Protein AF-A0AA86UQN9-F1 (afdb_monomer)

Radius of gyration: 19.0 Å; Cα contacts (8 Å, |Δi|>4): 147; chains: 1; bounding box: 44×52×46 Å

Secondary structure (DSSP, 8-state):
--EEEEEEEE-TT--HHHHHHHTGGGGGGEEEEEEEEEETTTTEEEEEEEES-HHHHHHHHHHHHHHH-TT-SS---EEEE-------------------

Solvent-accessible surface area (backbone atoms only — not comparable to full-atom values): 6095 Å² total; per-residue (Å²): 109,57,28,41,38,31,44,31,52,35,56,61,84,66,45,65,66,60,57,50,57,76,41,48,95,44,50,95,47,47,78,42,77,48,69,54,68,63,40,83,93,76,55,20,18,36,35,38,40,29,19,57,38,58,67,61,43,53,54,51,48,57,52,49,46,65,71,61,37,86,84,45,98,49,69,48,47,72,49,72,55,80,58,84,73,83,82,73,82,83,80,86,83,82,90,78,90,85,89,134

pLDDT: mean 71.22, std 16.54, range [30.14, 88.25]

Structure (mmCIF, N/CA/C/O backbone):
data_AF-A0AA86UQN9-F1
#
_entry.id   AF-A0AA86UQN9-F1
#
loop_
_atom_site.group_PDB
_atom_site.id
_atom_site.type_symbol
_atom_site.label_atom_id
_atom_site.label_alt_id
_atom_site.label_comp_id
_atom_site.label_asym_id
_atom_site.label_entity_id
_atom_site.label_seq_id
_atom_site.pdbx_PDB_ins_code
_atom_site.Cartn_x
_atom_site.Cartn_y
_atom_site.Cartn_z
_atom_site.occupancy
_atom_site.B_iso_or_equiv
_atom_site.auth_seq_id
_atom_site.auth_comp_id
_atom_site.auth_asym_id
_atom_site.auth_atom_id
_atom_site.pdbx_PDB_model_num
ATOM 1 N N . MET A 1 1 ? -15.371 6.738 11.442 1.00 55.81 1 MET A N 1
ATOM 2 C CA . MET A 1 1 ? -14.428 7.711 10.844 1.00 55.81 1 MET A CA 1
ATOM 3 C C . MET A 1 1 ? -13.521 6.933 9.906 1.00 55.81 1 MET A C 1
ATOM 5 O O . MET A 1 1 ? -12.825 6.074 10.410 1.00 55.81 1 MET A O 1
ATOM 9 N N . SER A 1 2 ? -13.536 7.159 8.590 1.00 68.00 2 SER A N 1
ATOM 10 C CA . SER A 1 2 ? -12.677 6.414 7.649 1.00 68.00 2 SER A CA 1
ATOM 11 C C . SER A 1 2 ? -11.332 7.114 7.415 1.00 68.00 2 SER A C 1
ATOM 13 O O . SER A 1 2 ? -11.273 8.344 7.345 1.00 68.00 2 SER A O 1
ATOM 15 N N . CYS A 1 3 ? -10.256 6.341 7.273 1.00 79.62 3 CYS A N 1
ATOM 16 C CA . CYS A 1 3 ? -8.895 6.826 7.034 1.00 79.62 3 CYS A CA 1
ATOM 17 C C . CYS A 1 3 ? -8.392 6.342 5.670 1.00 79.62 3 CYS A C 1
ATOM 19 O O . CYS A 1 3 ? -8.574 5.176 5.332 1.00 79.62 3 CYS A O 1
ATOM 21 N N . VAL A 1 4 ? -7.769 7.226 4.888 1.00 82.88 4 VAL A N 1
ATOM 22 C CA . VAL A 1 4 ? -7.237 6.897 3.559 1.00 82.88 4 VAL A CA 1
ATOM 23 C C . VAL A 1 4 ? -5.715 6.886 3.605 1.00 82.88 4 VAL A C 1
ATOM 25 O O . VAL A 1 4 ? -5.086 7.827 4.092 1.00 82.88 4 VAL A O 1
ATOM 28 N N . ILE A 1 5 ? -5.134 5.822 3.065 1.00 81.38 5 ILE A N 1
ATOM 29 C CA . ILE A 1 5 ? -3.695 5.599 2.988 1.00 81.38 5 ILE A CA 1
ATOM 30 C C . ILE A 1 5 ? -3.306 5.438 1.535 1.00 81.38 5 ILE A C 1
ATOM 32 O O . ILE A 1 5 ? -3.892 4.626 0.822 1.00 81.38 5 ILE A O 1
ATOM 36 N N . GLU A 1 6 ? -2.279 6.165 1.118 1.00 83.56 6 GLU A N 1
ATOM 37 C CA . GLU A 1 6 ? -1.692 6.045 -0.209 1.00 83.56 6 GLU A CA 1
ATOM 38 C C . GLU A 1 6 ? -0.291 5.450 -0.117 1.00 83.56 6 GLU A C 1
ATOM 40 O O . GLU A 1 6 ? 0.617 6.053 0.452 1.00 83.56 6 GLU A O 1
ATOM 45 N N . VAL A 1 7 ? -0.113 4.276 -0.712 1.00 81.00 7 VAL A N 1
ATOM 46 C CA . VAL A 1 7 ? 1.168 3.605 -0.927 1.00 81.00 7 VAL A CA 1
ATOM 47 C C . VAL A 1 7 ? 1.748 4.107 -2.242 1.00 81.00 7 VAL A C 1
ATOM 49 O O . VAL A 1 7 ? 1.363 3.647 -3.317 1.00 81.00 7 VAL A O 1
ATOM 52 N N . CYS A 1 8 ? 2.643 5.087 -2.170 1.00 81.19 8 CYS A N 1
ATOM 53 C CA . CYS A 1 8 ? 3.311 5.640 -3.346 1.00 81.19 8 CYS A CA 1
ATOM 54 C C . CYS A 1 8 ? 4.602 4.874 -3.657 1.00 81.19 8 CYS A C 1
ATOM 56 O O . CYS A 1 8 ? 5.160 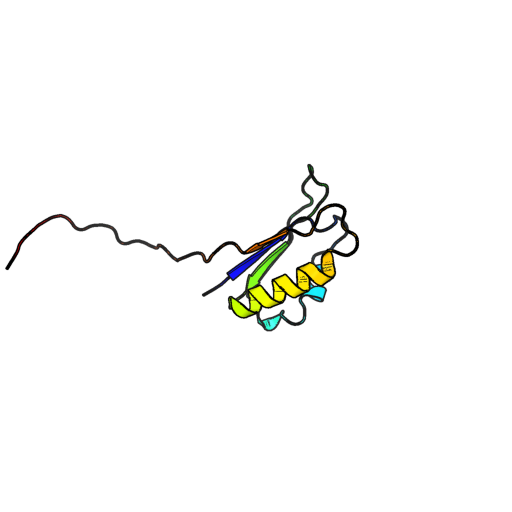4.193 -2.800 1.00 81.19 8 CYS A O 1
ATOM 58 N N . ASN A 1 9 ? 5.129 5.067 -4.867 1.00 79.62 9 ASN A N 1
ATOM 59 C CA . ASN A 1 9 ? 6.412 4.508 -5.304 1.00 79.62 9 ASN A CA 1
ATOM 60 C C . ASN A 1 9 ? 6.463 2.974 -5.376 1.00 79.62 9 ASN A C 1
ATOM 62 O O . ASN A 1 9 ? 7.546 2.396 -5.331 1.00 79.62 9 ASN A O 1
ATOM 66 N N . LEU A 1 10 ? 5.326 2.297 -5.544 1.00 80.50 10 LEU A N 1
ATOM 67 C CA . LEU A 1 10 ? 5.327 0.856 -5.788 1.00 80.50 10 LEU A CA 1
ATOM 68 C C . LEU A 1 10 ? 6.023 0.554 -7.125 1.00 80.50 10 LEU A C 1
ATOM 70 O O . LEU A 1 10 ? 5.785 1.268 -8.102 1.00 80.50 10 LEU A O 1
ATOM 74 N N . PRO A 1 11 ? 6.858 -0.489 -7.225 1.00 80.75 11 PRO A N 1
ATOM 75 C CA . PRO A 1 11 ? 7.438 -0.869 -8.505 1.00 80.75 11 PRO A CA 1
ATOM 76 C C . PRO A 1 11 ? 6.352 -1.203 -9.547 1.00 80.75 11 PRO A C 1
ATOM 78 O O . PRO A 1 11 ? 5.274 -1.684 -9.192 1.00 80.75 11 PRO A O 1
ATOM 81 N N . PRO A 1 12 ? 6.607 -0.987 -10.847 1.00 82.50 12 PRO A N 1
ATOM 82 C CA . PRO A 1 12 ? 5.586 -1.120 -11.888 1.00 82.50 12 PRO A CA 1
ATOM 83 C C . PRO A 1 12 ? 5.081 -2.556 -12.061 1.00 82.50 12 PRO A C 1
ATOM 85 O O . PRO A 1 12 ? 3.948 -2.762 -12.491 1.00 82.50 12 PRO A O 1
ATOM 88 N N . TYR A 1 13 ? 5.903 -3.537 -11.685 1.00 82.75 13 TYR A N 1
ATOM 89 C CA . TYR A 1 13 ? 5.564 -4.955 -11.707 1.00 82.75 13 TYR A CA 1
ATOM 90 C C . TYR A 1 13 ? 4.687 -5.399 -10.528 1.00 82.75 13 TYR A C 1
ATOM 92 O O . TYR A 1 13 ? 4.136 -6.496 -10.586 1.00 82.75 13 TYR A O 1
ATOM 100 N N . PHE A 1 14 ? 4.524 -4.585 -9.474 1.00 81.50 14 PHE A N 1
ATOM 101 C CA . PHE A 1 14 ? 3.569 -4.914 -8.418 1.00 81.50 14 PHE A CA 1
ATOM 102 C C . PHE A 1 14 ? 2.151 -4.877 -8.984 1.00 81.50 14 PHE A C 1
ATOM 104 O O . PHE A 1 14 ? 1.725 -3.910 -9.630 1.00 81.50 14 PHE A O 1
ATOM 111 N N . THR A 1 15 ? 1.413 -5.948 -8.723 1.00 83.25 15 THR A N 1
ATOM 112 C CA . THR A 1 15 ? 0.002 -6.090 -9.082 1.00 83.25 15 THR A CA 1
ATOM 113 C C . THR A 1 15 ? -0.892 -5.775 -7.889 1.00 83.25 15 THR A C 1
ATOM 115 O O . THR A 1 15 ? -0.465 -5.857 -6.738 1.00 83.25 15 THR A O 1
ATOM 118 N N . LYS A 1 16 ? -2.167 -5.466 -8.154 1.00 83.81 16 LYS A N 1
ATOM 119 C CA . LYS A 1 16 ? -3.150 -5.215 -7.091 1.00 83.81 16 LYS A CA 1
ATOM 120 C C . LYS A 1 16 ? -3.247 -6.412 -6.144 1.00 83.81 16 LYS A C 1
ATOM 122 O O . LYS A 1 16 ? -3.242 -6.227 -4.939 1.00 83.81 16 LYS A O 1
ATOM 127 N N . GLN A 1 17 ? -3.256 -7.628 -6.694 1.00 85.06 17 GLN A N 1
ATOM 128 C CA . GLN A 1 17 ? -3.317 -8.863 -5.912 1.00 85.06 17 GLN A CA 1
ATOM 129 C C . GLN A 1 17 ? -2.141 -9.006 -4.945 1.00 85.06 17 GLN A C 1
ATOM 131 O O . GLN A 1 17 ? -2.361 -9.356 -3.794 1.00 85.06 17 GLN A O 1
ATOM 136 N N . GLN A 1 18 ? -0.914 -8.694 -5.373 1.00 83.50 18 GLN A N 1
ATOM 137 C CA . GLN A 1 18 ? 0.259 -8.768 -4.494 1.00 83.50 18 GLN A CA 1
ATOM 138 C C . GLN A 1 18 ? 0.178 -7.757 -3.347 1.00 83.50 18 GLN A C 1
ATOM 140 O O . GLN A 1 18 ? 0.471 -8.106 -2.207 1.00 83.50 18 GLN A O 1
ATOM 145 N N . VAL A 1 19 ? -0.256 -6.522 -3.627 1.00 81.75 19 VAL A N 1
ATOM 146 C CA . VAL A 1 19 ?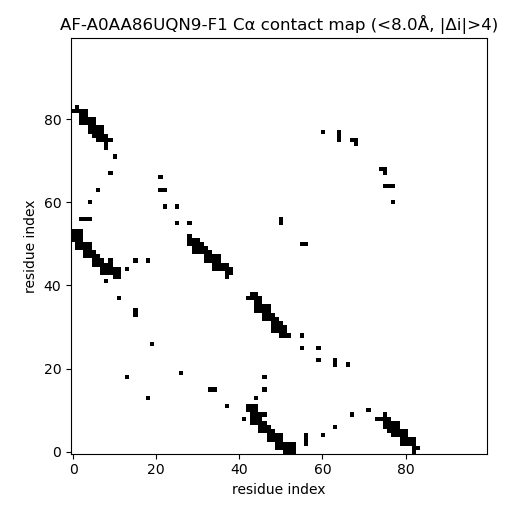 -0.402 -5.489 -2.588 1.00 81.75 19 VAL A CA 1
ATOM 147 C C . VAL A 1 19 ? -1.545 -5.838 -1.625 1.00 81.75 19 VAL A C 1
ATOM 149 O O . VAL A 1 19 ? -1.374 -5.725 -0.413 1.00 81.75 19 VAL A O 1
ATOM 152 N N . ASP A 1 20 ? -2.676 -6.327 -2.141 1.00 83.69 20 ASP A N 1
ATOM 153 C CA . ASP A 1 20 ? -3.799 -6.800 -1.323 1.00 83.69 20 ASP A CA 1
ATOM 154 C C . ASP A 1 20 ? -3.385 -7.996 -0.447 1.00 83.69 20 ASP A C 1
ATOM 156 O O . ASP A 1 20 ? -3.763 -8.064 0.720 1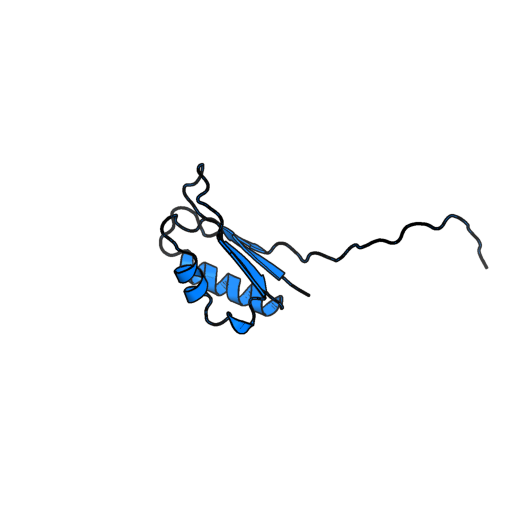.00 83.69 20 ASP A O 1
ATOM 160 N N . GLN A 1 21 ? -2.575 -8.919 -0.977 1.00 83.44 21 GLN A N 1
ATOM 161 C CA . GLN A 1 21 ? -2.062 -10.075 -0.238 1.00 83.44 21 GLN A CA 1
ATOM 162 C C . GLN A 1 21 ? -1.111 -9.654 0.890 1.00 83.44 21 GLN A C 1
ATOM 164 O O . GLN A 1 21 ? -1.192 -10.187 1.995 1.00 83.44 21 GLN A O 1
ATOM 169 N N . SER A 1 22 ? -0.253 -8.656 0.660 1.00 80.38 22 SER A N 1
ATOM 170 C CA . SER A 1 22 ? 0.590 -8.075 1.716 1.00 80.38 22 SER A CA 1
ATOM 171 C C . SER A 1 22 ? -0.221 -7.431 2.846 1.00 80.38 22 SER A C 1
ATOM 173 O O . SER A 1 22 ? 0.251 -7.360 3.978 1.00 80.38 22 SER A O 1
ATOM 175 N N . LEU A 1 23 ? -1.447 -6.989 2.555 1.00 81.88 23 LEU A N 1
ATOM 176 C CA . LEU A 1 23 ? -2.380 -6.409 3.522 1.00 81.88 23 LEU A CA 1
ATOM 177 C C . LEU A 1 23 ? -3.516 -7.370 3.908 1.00 81.88 23 LEU A C 1
ATOM 179 O O . LEU A 1 23 ? -4.509 -6.933 4.490 1.00 81.88 23 LEU A O 1
ATOM 183 N N . GLN A 1 24 ? -3.375 -8.678 3.646 1.00 83.81 24 GLN A N 1
ATOM 184 C CA . GLN A 1 24 ? -4.438 -9.659 3.898 1.00 83.81 24 GLN A CA 1
ATOM 185 C C . GLN A 1 24 ? -4.897 -9.680 5.363 1.00 83.81 24 GLN A C 1
ATOM 187 O O . GLN A 1 24 ? -6.082 -9.857 5.628 1.00 83.81 24 GLN A O 1
ATOM 192 N N . ASN A 1 25 ? -3.982 -9.413 6.304 1.00 84.12 25 ASN A N 1
ATOM 193 C CA . ASN A 1 25 ? -4.266 -9.355 7.744 1.00 84.12 25 ASN A CA 1
ATOM 194 C C . ASN A 1 25 ? -5.230 -8.214 8.113 1.00 84.12 25 ASN A C 1
ATOM 196 O O . ASN A 1 25 ? -5.782 -8.194 9.210 1.00 84.12 25 ASN A O 1
ATOM 200 N N . PHE A 1 26 ? -5.430 -7.261 7.202 1.00 84.00 26 PHE A N 1
ATOM 201 C CA . PHE A 1 26 ? -6.329 -6.128 7.366 1.00 84.00 26 PHE A CA 1
ATOM 202 C C . PHE A 1 26 ? -7.507 -6.157 6.386 1.00 84.00 26 PHE A C 1
ATOM 204 O O . PHE A 1 26 ? -8.253 -5.181 6.328 1.00 84.00 26 PHE A O 1
ATOM 211 N N . LYS A 1 27 ? -7.701 -7.245 5.624 1.00 83.38 27 LYS A N 1
ATOM 212 C CA . LYS A 1 27 ? -8.720 -7.336 4.566 1.00 83.38 27 LYS A CA 1
ATOM 213 C C . LYS A 1 27 ? -10.119 -6.985 5.068 1.00 83.38 27 LYS A C 1
ATOM 215 O O . LYS A 1 27 ? -10.801 -6.191 4.432 1.00 83.38 27 LYS A O 1
ATOM 220 N N . ASP A 1 28 ? -10.505 -7.499 6.232 1.00 86.38 28 ASP A N 1
ATOM 221 C CA . ASP A 1 28 ? -11.819 -7.250 6.846 1.00 86.38 28 ASP A CA 1
ATOM 222 C C . ASP A 1 28 ? -11.999 -5.808 7.348 1.00 86.38 28 ASP A C 1
ATOM 224 O O . ASP A 1 28 ? -13.101 -5.384 7.686 1.00 86.38 28 ASP A O 1
ATOM 228 N N . LYS A 1 29 ? -10.910 -5.037 7.396 1.00 85.12 29 LYS A N 1
ATOM 229 C CA . LYS A 1 29 ? -10.881 -3.650 7.867 1.00 85.12 29 LYS A CA 1
ATOM 230 C C . LYS A 1 29 ? -10.700 -2.639 6.725 1.00 85.12 29 LYS A C 1
ATOM 232 O O . LYS A 1 29 ? -10.820 -1.430 6.953 1.00 85.12 29 LYS A O 1
ATOM 237 N N . ILE A 1 30 ? -10.415 -3.120 5.512 1.00 85.00 30 ILE A N 1
ATOM 238 C CA . ILE A 1 30 ? -10.309 -2.316 4.293 1.00 85.00 30 ILE A CA 1
ATOM 239 C C . ILE A 1 30 ? -11.710 -2.162 3.697 1.00 85.00 30 ILE A C 1
ATOM 241 O O . ILE A 1 30 ? -12.316 -3.110 3.212 1.00 85.00 30 ILE A O 1
ATOM 245 N N . VAL A 1 31 ? -12.206 -0.930 3.700 1.00 86.62 31 VAL A N 1
ATOM 246 C CA . VAL A 1 31 ? -13.495 -0.545 3.111 1.00 86.62 31 VAL A CA 1
ATOM 247 C C . VAL A 1 31 ? -13.379 -0.408 1.595 1.00 86.62 31 VAL A C 1
ATOM 249 O O . VAL A 1 31 ? -14.307 -0.727 0.858 1.00 86.62 31 VAL A O 1
ATOM 252 N N . TYR A 1 32 ? -12.233 0.080 1.115 1.00 86.62 32 TYR A N 1
ATOM 253 C CA . TYR A 1 32 ? -11.995 0.308 -0.306 1.00 86.62 32 TYR A CA 1
ATOM 254 C C . TYR A 1 32 ? -10.513 0.161 -0.647 1.00 86.62 32 TYR A C 1
ATOM 256 O O . TYR A 1 32 ? -9.649 0.559 0.133 1.00 86.62 32 TYR A O 1
ATOM 264 N N . SER A 1 33 ? -10.218 -0.395 -1.823 1.00 86.75 33 SER A N 1
ATOM 265 C CA . SER A 1 33 ? -8.856 -0.543 -2.344 1.00 86.75 33 SER A CA 1
ATOM 266 C C . SER A 1 33 ? -8.814 -0.183 -3.825 1.00 86.75 33 SER A C 1
ATOM 268 O O . SER A 1 33 ? -9.632 -0.656 -4.616 1.00 86.75 33 SER A O 1
ATOM 270 N N . GLN A 1 34 ? -7.838 0.627 -4.217 1.00 88.25 34 GLN A N 1
ATOM 271 C CA . GLN A 1 34 ? -7.639 1.044 -5.598 1.00 88.25 34 GLN A CA 1
ATOM 272 C C . GLN A 1 34 ? -6.160 1.033 -5.946 1.00 88.25 34 GLN A C 1
ATOM 274 O O . GLN A 1 34 ? -5.324 1.483 -5.171 1.00 88.25 34 GLN A O 1
ATOM 279 N N . MET A 1 35 ? -5.833 0.550 -7.141 1.00 87.31 35 MET A N 1
ATOM 280 C CA . MET A 1 35 ? -4.485 0.643 -7.683 1.00 87.31 35 MET A CA 1
ATOM 281 C C . MET A 1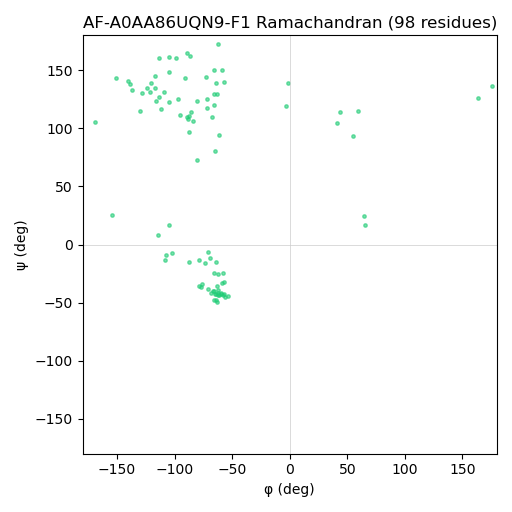 35 ? -4.489 1.564 -8.893 1.00 87.31 35 MET A C 1
ATOM 283 O O . MET A 1 35 ? -5.259 1.366 -9.832 1.00 87.31 35 MET A O 1
ATOM 287 N N . PHE A 1 36 ? -3.616 2.561 -8.873 1.00 87.00 36 PHE A N 1
ATOM 288 C CA . PHE A 1 36 ? -3.438 3.501 -9.965 1.00 87.00 36 PHE A CA 1
ATOM 289 C C . PHE A 1 36 ? -2.445 2.961 -11.004 1.00 87.00 36 PHE A C 1
ATOM 291 O O . PHE A 1 36 ? -1.677 2.013 -10.773 1.00 87.00 36 PHE A O 1
ATOM 298 N N . GLY A 1 37 ? -2.497 3.551 -12.199 1.00 85.12 37 GLY A N 1
ATOM 299 C CA . GLY A 1 37 ? -1.563 3.257 -13.281 1.00 85.12 37 GLY A CA 1
ATOM 300 C C . GLY A 1 37 ? -0.116 3.610 -12.926 1.00 85.12 37 GLY A C 1
ATOM 301 O O . GLY A 1 37 ? 0.171 4.209 -11.890 1.00 85.12 37 GLY A O 1
ATOM 302 N N . VAL A 1 38 ? 0.809 3.228 -13.804 1.00 84.50 38 VAL A N 1
ATOM 303 C CA . VAL A 1 38 ? 2.221 3.602 -13.671 1.00 84.50 38 VAL A CA 1
ATOM 304 C C . VAL A 1 38 ? 2.373 5.088 -13.995 1.00 84.50 38 VAL A C 1
ATOM 306 O O . VAL A 1 38 ? 1.985 5.546 -15.071 1.00 84.50 38 VAL A O 1
ATOM 309 N N . LYS A 1 39 ? 2.956 5.848 -13.072 1.00 82.38 39 LYS A N 1
ATOM 310 C CA . LYS A 1 39 ? 3.325 7.244 -13.275 1.00 82.38 39 LYS A CA 1
ATOM 311 C C . LYS A 1 39 ? 4.522 7.303 -14.226 1.00 82.38 39 LYS A C 1
ATOM 313 O O . LYS A 1 39 ? 5.591 6.790 -13.909 1.00 82.38 39 LYS A O 1
ATOM 318 N N . LYS A 1 40 ? 4.345 7.931 -15.395 1.00 81.56 40 LYS A N 1
ATOM 319 C CA . LYS A 1 40 ? 5.361 7.977 -16.468 1.00 81.56 40 LYS A CA 1
ATOM 320 C C . LYS A 1 40 ? 6.689 8.606 -16.028 1.00 81.56 40 LYS A C 1
ATOM 322 O O . LYS A 1 40 ? 7.732 8.183 -16.500 1.00 81.56 40 LYS A O 1
ATOM 327 N N . GLU A 1 41 ? 6.643 9.582 -15.122 1.00 83.19 41 GLU A N 1
ATOM 328 C CA . GLU A 1 41 ? 7.824 10.321 -14.646 1.00 83.19 41 GLU A CA 1
ATOM 329 C C . GLU A 1 41 ? 8.740 9.477 -13.751 1.00 83.19 41 GLU A C 1
ATOM 331 O O . GLU A 1 41 ? 9.957 9.600 -13.814 1.00 83.19 41 GLU A O 1
ATOM 336 N N . THR A 1 42 ? 8.155 8.630 -12.901 1.00 76.94 42 THR A N 1
ATOM 337 C CA . THR A 1 42 ? 8.890 7.858 -11.886 1.00 76.94 42 THR A CA 1
ATOM 338 C C . THR A 1 42 ? 8.969 6.371 -12.211 1.00 76.94 42 THR A C 1
ATOM 340 O O . THR A 1 42 ? 9.730 5.649 -11.575 1.00 76.94 42 THR A O 1
ATOM 343 N N . GLY A 1 43 ? 8.174 5.886 -13.170 1.00 82.94 43 GLY A N 1
ATOM 344 C CA . GLY A 1 43 ? 8.048 4.460 -13.468 1.00 82.94 43 GLY A CA 1
ATOM 345 C C . GLY A 1 43 ? 7.416 3.658 -12.327 1.00 82.94 43 GLY A C 1
ATOM 346 O O . GLY A 1 43 ? 7.545 2.440 -12.303 1.00 82.94 43 GLY A O 1
ATOM 347 N N . THR A 1 44 ? 6.744 4.315 -11.378 1.00 84.69 44 THR A N 1
ATOM 348 C CA . THR A 1 44 ? 6.163 3.689 -10.182 1.00 84.69 44 THR A CA 1
ATOM 349 C C . THR A 1 44 ? 4.639 3.736 -10.188 1.00 84.69 44 THR A C 1
ATOM 351 O O . THR A 1 44 ? 4.029 4.530 -10.900 1.00 84.69 44 THR A O 1
ATOM 354 N N . ARG A 1 45 ? 3.998 2.878 -9.397 1.00 85.69 45 ARG A N 1
ATOM 355 C CA . ARG A 1 45 ? 2.550 2.830 -9.177 1.00 85.69 45 ARG A CA 1
ATOM 356 C C . ARG A 1 45 ? 2.203 3.400 -7.810 1.00 85.69 45 ARG A C 1
ATOM 358 O O . ARG A 1 45 ? 3.037 3.458 -6.905 1.00 85.69 45 ARG A O 1
ATOM 365 N N . THR A 1 46 ? 0.937 3.759 -7.670 1.00 86.31 46 THR A N 1
ATOM 366 C CA . THR A 1 46 ? 0.345 4.133 -6.389 1.00 86.31 46 THR A CA 1
ATOM 367 C C . THR A 1 46 ? -0.806 3.186 -6.091 1.00 86.31 46 THR A C 1
ATOM 369 O O . THR A 1 46 ? -1.579 2.854 -6.990 1.00 86.31 46 THR A O 1
ATOM 372 N N . ALA A 1 47 ? -0.935 2.751 -4.846 1.00 86.62 47 ALA A N 1
ATOM 373 C CA . ALA A 1 47 ? -2.129 2.078 -4.353 1.00 86.62 47 ALA A CA 1
ATOM 374 C C . ALA A 1 47 ? -2.765 2.921 -3.249 1.00 86.62 47 ALA A C 1
ATOM 376 O O . ALA A 1 47 ? -2.062 3.573 -2.486 1.00 86.62 47 ALA A O 1
ATOM 377 N N . GLN A 1 48 ? -4.087 2.923 -3.171 1.00 87.25 48 GLN A N 1
ATOM 378 C CA . GLN A 1 48 ? -4.851 3.621 -2.152 1.00 87.25 48 GLN A CA 1
ATOM 379 C C . GLN A 1 48 ? -5.761 2.634 -1.435 1.00 87.25 48 GLN A C 1
ATOM 381 O O . GLN A 1 48 ? -6.442 1.825 -2.065 1.00 87.25 48 GLN A O 1
ATOM 386 N N . PHE A 1 49 ? -5.778 2.728 -0.112 1.00 86.62 49 PHE A N 1
ATOM 387 C CA . PHE A 1 49 ? -6.569 1.892 0.775 1.00 86.62 49 PHE A CA 1
ATOM 388 C C . PHE A 1 49 ? -7.360 2.783 1.721 1.00 86.62 49 PHE A C 1
ATOM 390 O O . PHE A 1 49 ? -6.810 3.691 2.339 1.00 86.62 49 PHE A O 1
ATOM 397 N N . THR A 1 50 ? -8.657 2.528 1.834 1.00 86.94 50 THR A N 1
ATOM 398 C CA . THR A 1 50 ? -9.527 3.178 2.813 1.00 86.94 50 THR A CA 1
ATOM 399 C C . THR A 1 50 ? -9.822 2.191 3.924 1.00 86.94 50 THR A C 1
ATOM 401 O O . THR A 1 50 ? -10.368 1.121 3.669 1.00 86.94 50 THR A O 1
ATOM 404 N N . PHE A 1 51 ? -9.490 2.561 5.150 1.00 85.62 51 PHE A N 1
ATOM 405 C CA . PHE A 1 51 ? -9.756 1.792 6.355 1.00 85.62 51 PHE A CA 1
ATOM 406 C C . PHE A 1 51 ? -10.915 2.412 7.127 1.00 85.62 51 PHE A C 1
ATOM 408 O O . PHE A 1 51 ? -11.103 3.632 7.120 1.00 85.62 51 PHE A O 1
ATOM 415 N N . ALA A 1 52 ? -11.684 1.574 7.818 1.00 81.88 52 ALA A N 1
ATOM 416 C CA . ALA A 1 52 ? -12.771 2.028 8.688 1.00 81.88 52 ALA A CA 1
ATOM 417 C C . ALA A 1 52 ? -12.273 2.663 9.997 1.00 81.88 52 ALA A C 1
ATOM 419 O O . ALA A 1 52 ? -13.047 3.325 10.686 1.00 81.88 52 ALA A O 1
ATOM 420 N N . ASP A 1 53 ? -11.002 2.441 10.331 1.00 83.31 53 ASP A N 1
ATOM 421 C CA . ASP A 1 53 ? -10.392 2.804 11.601 1.00 83.31 53 ASP A CA 1
ATOM 422 C C . ASP A 1 53 ? -8.960 3.333 11.403 1.00 83.31 53 ASP A C 1
ATOM 424 O O . ASP A 1 53 ? -8.192 2.831 10.576 1.00 83.31 53 ASP A O 1
ATOM 428 N N . GLN A 1 54 ? -8.605 4.366 12.168 1.00 79.62 54 GLN A N 1
ATOM 429 C CA . GLN A 1 54 ? -7.312 5.046 12.065 1.00 79.62 54 GLN A CA 1
ATOM 430 C C . GLN A 1 54 ? -6.173 4.235 12.698 1.00 79.62 54 GLN A C 1
ATOM 432 O O . GLN A 1 54 ? -5.038 4.287 12.214 1.00 79.62 54 GLN A O 1
ATOM 437 N N . GLN A 1 55 ? -6.448 3.491 13.770 1.00 83.31 55 GLN A N 1
ATOM 438 C CA . GLN A 1 55 ? -5.431 2.671 14.427 1.00 83.31 55 GLN A CA 1
ATOM 439 C C . GLN A 1 55 ? -4.976 1.557 13.483 1.00 83.31 55 GLN A C 1
ATOM 441 O O . GLN A 1 55 ? -3.788 1.428 13.195 1.00 83.31 55 GLN A O 1
ATOM 446 N N . THR A 1 56 ? -5.940 0.870 12.877 1.00 83.19 56 THR A N 1
ATOM 447 C CA . THR A 1 56 ? -5.703 -0.138 11.841 1.00 83.19 56 THR A CA 1
ATOM 448 C C . THR A 1 56 ? -4.953 0.438 10.641 1.00 83.19 56 THR A C 1
ATOM 450 O O . THR A 1 56 ? -4.026 -0.186 10.128 1.00 83.19 56 THR A O 1
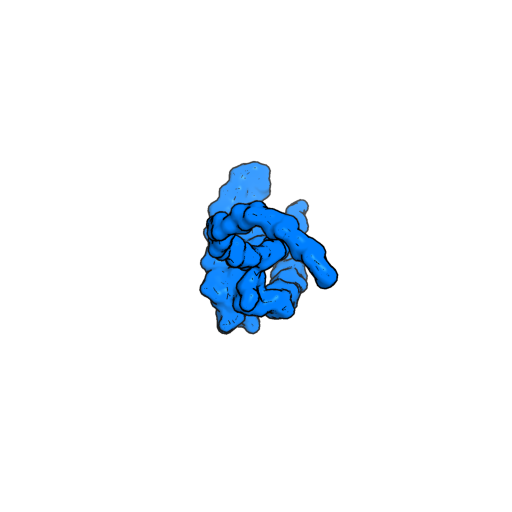ATOM 453 N N . ALA A 1 57 ? -5.336 1.635 10.189 1.00 81.44 57 ALA A N 1
ATOM 454 C CA . ALA A 1 57 ? -4.632 2.318 9.112 1.00 81.44 57 ALA A CA 1
ATOM 455 C C . ALA A 1 57 ? -3.141 2.507 9.454 1.00 81.44 57 ALA A C 1
ATOM 457 O O . ALA A 1 57 ? -2.254 2.202 8.658 1.00 81.44 57 ALA A O 1
ATOM 458 N N . THR A 1 58 ? -2.855 2.948 10.675 1.00 81.12 58 THR A N 1
ATOM 459 C CA . THR A 1 58 ? -1.483 3.174 11.145 1.00 81.12 58 THR A CA 1
ATOM 460 C C . THR A 1 58 ? -0.675 1.872 11.190 1.00 81.12 58 THR A C 1
ATOM 462 O O . THR A 1 58 ? 0.463 1.844 10.721 1.00 81.12 58 THR A O 1
ATOM 465 N N . GLU A 1 59 ? -1.263 0.775 11.670 1.00 82.69 59 GLU A N 1
ATOM 466 C CA . GLU A 1 59 ? -0.625 -0.551 11.661 1.00 82.69 59 GLU A CA 1
ATOM 467 C C . GLU A 1 59 ? -0.340 -1.043 10.235 1.00 82.69 59 GLU A C 1
ATOM 469 O O . GLU A 1 59 ? 0.760 -1.522 9.943 1.00 82.69 59 GLU A O 1
ATOM 474 N N . ALA A 1 60 ? -1.298 -0.862 9.321 1.00 80.88 60 ALA A N 1
ATOM 475 C CA . ALA A 1 60 ? -1.143 -1.222 7.916 1.00 80.88 60 ALA A CA 1
ATOM 476 C C . ALA A 1 60 ? -0.031 -0.414 7.227 1.00 80.88 60 ALA A C 1
ATOM 478 O O . ALA A 1 60 ? 0.700 -0.964 6.404 1.00 80.88 60 ALA A O 1
ATOM 479 N N . ILE A 1 61 ? 0.149 0.861 7.592 1.00 75.56 61 ILE A N 1
ATOM 480 C CA . ILE A 1 61 ? 1.258 1.703 7.115 1.00 75.56 61 ILE A CA 1
ATOM 481 C C . ILE A 1 61 ? 2.606 1.138 7.565 1.00 75.56 61 ILE A C 1
ATOM 483 O O . ILE A 1 61 ? 3.515 0.983 6.750 1.00 75.56 61 ILE A O 1
ATOM 487 N N . ILE A 1 62 ? 2.750 0.814 8.850 1.00 76.62 62 ILE A N 1
ATOM 488 C CA . ILE A 1 62 ? 4.014 0.300 9.396 1.00 76.62 62 ILE A CA 1
ATOM 489 C C . ILE A 1 62 ? 4.383 -1.027 8.715 1.00 76.62 62 ILE A C 1
ATOM 491 O O . ILE A 1 62 ? 5.529 -1.214 8.286 1.00 76.62 62 ILE A O 1
ATOM 495 N N . LEU A 1 63 ? 3.398 -1.915 8.539 1.00 78.31 63 LEU A N 1
ATOM 496 C CA . LEU A 1 63 ? 3.597 -3.186 7.848 1.00 78.31 63 LEU A CA 1
ATOM 497 C C . LEU A 1 63 ? 3.964 -2.979 6.370 1.00 78.31 63 LEU A C 1
ATOM 499 O O . LEU A 1 63 ? 4.949 -3.545 5.899 1.00 78.31 63 LEU A O 1
ATOM 503 N N . ALA A 1 64 ? 3.229 -2.128 5.648 1.00 75.69 64 ALA A N 1
ATOM 504 C CA . ALA A 1 64 ? 3.493 -1.829 4.240 1.00 75.69 64 ALA A CA 1
ATOM 505 C C . ALA A 1 64 ? 4.896 -1.239 4.025 1.00 75.69 64 ALA A C 1
ATOM 507 O O . ALA A 1 64 ? 5.593 -1.633 3.091 1.00 75.69 64 ALA A O 1
ATOM 508 N N . ASN A 1 65 ? 5.345 -0.337 4.901 1.00 72.50 65 ASN A N 1
ATOM 509 C CA . ASN A 1 65 ? 6.686 0.240 4.805 1.00 72.50 65 ASN A CA 1
ATOM 510 C C . ASN A 1 65 ? 7.767 -0.839 4.957 1.00 72.50 65 ASN A C 1
ATOM 512 O O . ASN A 1 65 ? 8.729 -0.873 4.198 1.00 72.50 65 ASN A O 1
ATOM 516 N N . THR A 1 66 ? 7.573 -1.773 5.887 1.00 74.38 66 THR A N 1
ATOM 517 C CA . THR A 1 66 ? 8.514 -2.879 6.108 1.00 74.38 66 THR A CA 1
ATOM 518 C C . THR A 1 66 ? 8.557 -3.839 4.915 1.00 74.38 66 THR A C 1
ATOM 520 O O . THR A 1 66 ? 9.630 -4.285 4.515 1.00 74.38 66 THR A O 1
ATOM 523 N N . LEU A 1 67 ? 7.400 -4.140 4.316 1.00 72.25 67 LEU A N 1
ATOM 524 C CA . LEU A 1 67 ? 7.288 -5.115 3.227 1.00 72.25 67 LEU A CA 1
ATOM 525 C C . LEU A 1 67 ? 7.767 -4.579 1.871 1.00 72.25 67 LEU A C 1
ATOM 527 O O . LEU A 1 67 ? 8.353 -5.330 1.091 1.00 72.25 67 LEU A O 1
ATOM 531 N N . PHE A 1 68 ? 7.521 -3.301 1.569 1.00 69.06 68 PHE A N 1
ATOM 532 C CA . PHE A 1 68 ? 7.752 -2.746 0.229 1.00 69.06 68 PHE A CA 1
ATOM 533 C C . PHE A 1 68 ? 9.037 -1.907 0.096 1.00 69.06 68 PHE A C 1
ATOM 535 O O . PHE A 1 68 ? 9.405 -1.534 -1.021 1.00 69.06 68 PHE A O 1
ATOM 542 N N . SER A 1 69 ? 9.742 -1.631 1.199 1.00 61.97 69 SER A N 1
ATOM 543 C CA . SER A 1 69 ? 10.993 -0.857 1.197 1.00 61.97 69 SER A CA 1
ATOM 544 C C . SER A 1 69 ? 12.320 -1.613 0.975 1.00 61.97 69 SER A C 1
ATOM 546 O O . SER A 1 69 ? 13.289 -0.922 0.661 1.00 61.97 69 SER A O 1
ATOM 548 N N . PRO A 1 70 ? 12.467 -2.955 1.072 1.00 54.81 70 PRO A N 1
ATOM 549 C CA . PRO A 1 70 ? 13.806 -3.538 1.215 1.00 54.81 70 PRO A CA 1
ATOM 550 C C . PRO A 1 70 ? 14.709 -3.487 -0.035 1.00 54.81 70 PRO A C 1
ATOM 552 O O . PRO A 1 70 ? 15.876 -3.832 0.082 1.00 54.81 70 PRO A O 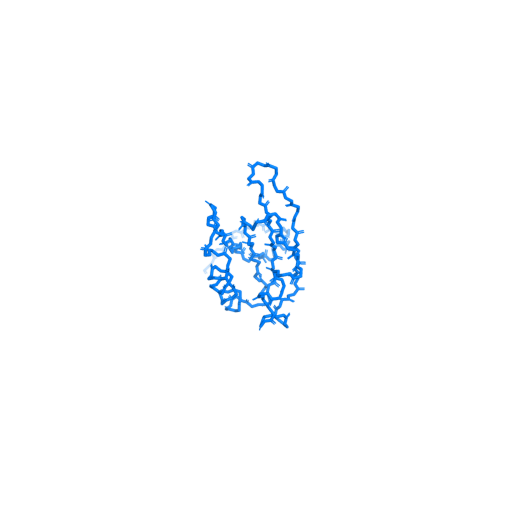1
ATOM 555 N N . ASN A 1 71 ? 14.233 -3.053 -1.212 1.00 54.06 71 ASN A N 1
ATOM 556 C CA . ASN A 1 71 ? 15.058 -2.951 -2.434 1.00 54.06 71 ASN A CA 1
ATOM 557 C C . ASN A 1 71 ? 14.563 -1.899 -3.452 1.00 54.06 71 ASN A C 1
ATOM 559 O O . ASN A 1 71 ? 14.795 -2.019 -4.657 1.00 54.06 71 ASN A O 1
ATOM 563 N N . ASN A 1 72 ? 13.838 -0.872 -3.003 1.00 56.69 72 ASN A N 1
ATOM 564 C CA . ASN A 1 72 ? 13.245 0.110 -3.910 1.00 56.69 72 ASN A CA 1
ATOM 565 C C . ASN A 1 72 ? 14.127 1.365 -4.032 1.00 56.69 72 ASN A C 1
ATOM 567 O O . ASN A 1 72 ? 14.447 2.002 -3.032 1.00 56.69 72 ASN A O 1
ATOM 571 N N . LYS A 1 73 ? 14.497 1.746 -5.267 1.00 56.09 73 LYS A N 1
ATOM 572 C CA . LYS A 1 73 ? 15.298 2.956 -5.565 1.00 56.09 73 LYS A CA 1
ATOM 573 C C . LYS A 1 73 ? 14.62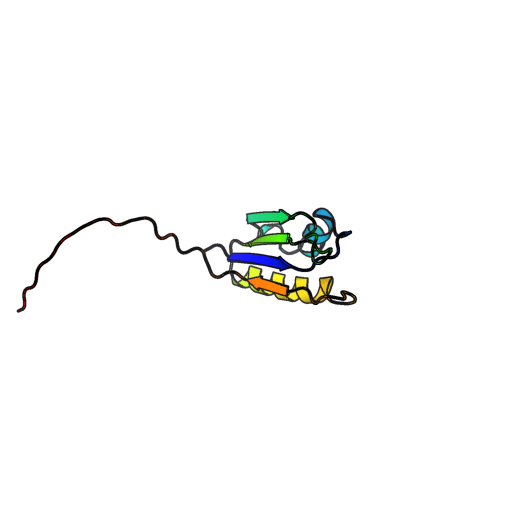4 4.239 -5.055 1.00 56.09 73 LYS A C 1
ATOM 575 O O . LYS A 1 73 ? 15.300 5.232 -4.803 1.00 56.09 73 LYS A O 1
ATOM 580 N N . TYR A 1 74 ? 13.300 4.200 -4.897 1.00 56.00 74 TYR A N 1
ATOM 581 C CA . TYR A 1 74 ? 12.507 5.241 -4.261 1.00 56.00 74 TYR A CA 1
ATOM 582 C C . TYR A 1 74 ? 11.860 4.654 -3.004 1.00 56.00 74 TYR A C 1
ATOM 584 O O . TYR A 1 74 ? 11.132 3.666 -3.126 1.00 56.00 74 TYR A O 1
ATOM 592 N N . PRO A 1 75 ? 12.079 5.232 -1.809 1.00 56.19 75 PRO A N 1
ATOM 593 C CA . PRO A 1 75 ? 11.411 4.757 -0.606 1.00 56.19 75 PRO A CA 1
ATOM 594 C C . PRO A 1 75 ? 9.897 4.816 -0.815 1.00 56.19 75 PRO A C 1
ATOM 596 O O . PRO A 1 75 ? 9.374 5.752 -1.435 1.00 56.19 75 PRO A O 1
ATOM 599 N N . VAL A 1 76 ? 9.191 3.797 -0.331 1.00 60.84 76 VAL A N 1
ATOM 600 C CA . VAL A 1 76 ? 7.731 3.756 -0.393 1.00 60.84 76 VAL A CA 1
ATOM 601 C C . VAL A 1 76 ? 7.203 4.850 0.522 1.00 60.84 76 VAL A C 1
ATOM 603 O O . VAL A 1 76 ? 7.353 4.797 1.740 1.00 60.84 76 VAL A O 1
ATOM 606 N N . ILE A 1 77 ? 6.631 5.895 -0.078 1.00 58.94 77 ILE A N 1
ATOM 607 C CA . ILE A 1 77 ? 6.078 7.021 0.671 1.00 58.94 77 ILE A CA 1
ATOM 608 C C . ILE A 1 77 ? 4.628 6.678 0.966 1.00 58.94 77 ILE A C 1
ATOM 610 O O . ILE A 1 77 ? 3.788 6.662 0.066 1.00 58.94 77 ILE A O 1
ATOM 614 N N . LEU A 1 78 ? 4.343 6.408 2.235 1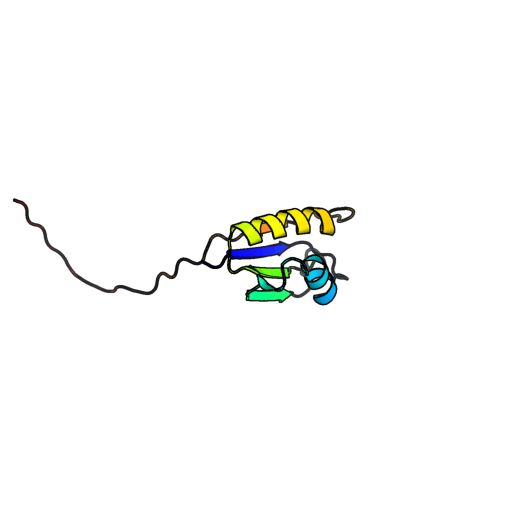.00 55.75 78 LEU A N 1
ATOM 615 C CA . LEU A 1 78 ? 2.983 6.247 2.720 1.00 55.75 78 LEU A CA 1
ATOM 616 C C . LEU A 1 78 ? 2.451 7.616 3.132 1.00 55.75 78 LEU A C 1
ATOM 618 O O . LEU A 1 78 ? 2.889 8.181 4.134 1.00 55.75 78 LEU A O 1
ATOM 622 N N . LYS A 1 79 ? 1.528 8.171 2.344 1.00 52.53 79 LYS A N 1
ATOM 623 C CA . LYS A 1 79 ? 0.801 9.391 2.717 1.00 52.53 79 LYS A CA 1
ATOM 624 C C . LYS A 1 79 ? -0.525 8.986 3.350 1.00 52.53 79 LYS A C 1
ATOM 626 O O . LYS A 1 79 ? -1.403 8.461 2.672 1.00 52.53 79 LYS A O 1
ATOM 631 N N . ALA A 1 80 ? -0.673 9.225 4.649 1.00 47.78 80 ALA A N 1
ATOM 632 C CA . ALA A 1 80 ? -1.976 9.195 5.303 1.00 47.78 80 ALA A CA 1
ATOM 633 C C . ALA A 1 80 ? -2.627 10.565 5.095 1.00 47.78 80 ALA A C 1
ATOM 635 O O . ALA A 1 80 ? -2.194 11.554 5.693 1.00 47.78 80 ALA A O 1
ATOM 636 N N . ASN A 1 81 ? -3.625 10.653 4.215 1.00 47.44 81 ASN A N 1
ATOM 637 C CA . ASN A 1 81 ? -4.348 11.907 4.040 1.00 47.44 81 ASN A CA 1
ATOM 638 C C . ASN A 1 81 ? -5.384 12.017 5.168 1.00 47.44 81 ASN A C 1
ATOM 640 O O . ASN A 1 81 ? -6.174 11.098 5.402 1.00 47.44 81 ASN A O 1
ATOM 644 N N . LYS A 1 82 ?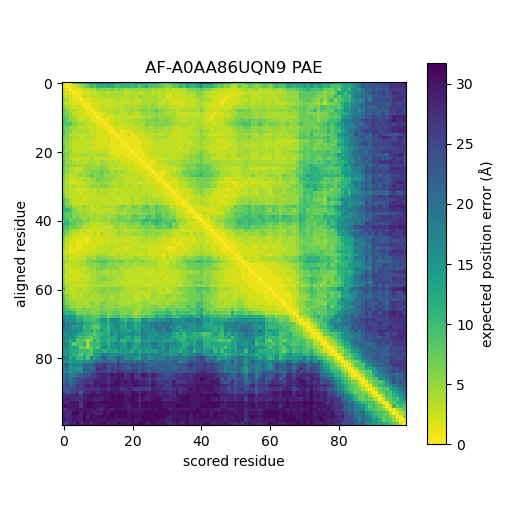 -5.322 13.110 5.934 1.00 43.69 82 LYS A N 1
ATOM 645 C CA . LYS A 1 82 ? -6.143 13.302 7.134 1.00 43.69 82 LYS A CA 1
ATOM 646 C C . LYS A 1 82 ? -7.624 13.350 6.728 1.00 43.69 82 LYS A C 1
ATOM 648 O O . LYS A 1 82 ? -7.982 14.078 5.812 1.00 43.69 82 LYS A O 1
ATOM 653 N N . VAL A 1 83 ? -8.427 12.542 7.423 1.00 42.88 83 VAL A N 1
ATOM 654 C CA . VAL A 1 83 ? -9.900 12.431 7.443 1.00 42.88 83 VAL A CA 1
ATOM 655 C C . VAL A 1 83 ? -10.649 13.461 6.580 1.00 42.88 83 VAL A C 1
ATOM 657 O O . VAL A 1 83 ? -10.624 14.654 6.880 1.00 42.88 83 VAL A O 1
ATOM 660 N N . LEU A 1 84 ? -11.424 12.990 5.593 1.00 41.94 84 LEU A N 1
ATOM 661 C CA . LEU A 1 84 ? -12.522 13.770 5.011 1.00 41.94 84 LEU A CA 1
ATOM 662 C C . LEU A 1 84 ? -13.541 14.063 6.125 1.00 41.94 84 LEU A C 1
ATOM 664 O O . LEU A 1 84 ? -14.401 13.236 6.433 1.00 41.94 84 LEU A O 1
ATOM 668 N N . GLN A 1 85 ? -13.428 15.224 6.775 1.00 30.14 85 GLN A N 1
ATOM 669 C CA . GLN A 1 85 ? -14.536 15.771 7.547 1.00 30.14 85 GLN A CA 1
ATOM 670 C C . GLN A 1 85 ? -15.642 16.124 6.560 1.00 30.14 85 GLN A C 1
ATOM 672 O O . GLN A 1 85 ? -15.456 16.920 5.642 1.00 30.14 85 GLN A O 1
ATOM 677 N N . ASN A 1 86 ? -16.793 15.497 6.755 1.00 38.22 86 ASN A N 1
ATOM 678 C CA . ASN A 1 86 ? -18.011 15.734 6.008 1.00 38.22 86 ASN A CA 1
ATOM 679 C C . ASN A 1 86 ? -18.512 17.170 6.289 1.00 38.22 86 ASN A C 1
ATOM 681 O O . ASN A 1 86 ? -19.381 17.367 7.132 1.00 38.22 86 ASN A O 1
ATOM 685 N N . GLN A 1 87 ? -17.949 18.194 5.636 1.00 36.88 87 GLN A N 1
ATOM 686 C CA . GLN A 1 87 ? -18.546 19.535 5.597 1.00 36.88 87 GLN A CA 1
ATOM 687 C C . GLN A 1 87 ? -19.648 19.556 4.532 1.00 36.88 87 GLN A C 1
ATOM 689 O O . GLN A 1 87 ? -19.504 20.139 3.459 1.00 36.88 87 GLN A O 1
ATOM 694 N N . GLN A 1 88 ? -20.774 18.910 4.837 1.00 40.16 88 GLN A N 1
ATOM 695 C CA . GLN A 1 88 ? -22.038 19.276 4.213 1.00 40.16 88 GLN A CA 1
ATOM 696 C C . GLN A 1 88 ? -22.699 20.385 5.041 1.00 40.16 88 GLN A C 1
ATOM 698 O O . GLN A 1 88 ? -23.134 20.172 6.165 1.00 40.16 88 GLN A O 1
ATOM 703 N N . VAL A 1 89 ? -22.728 21.572 4.433 1.00 39.97 89 VAL A N 1
ATOM 704 C CA . VAL A 1 89 ? -23.801 22.578 4.453 1.00 39.97 89 VAL A CA 1
ATOM 705 C C . VAL A 1 89 ? -24.473 22.877 5.801 1.00 39.97 89 VAL A C 1
ATOM 707 O O . VAL A 1 89 ? -25.356 22.151 6.245 1.00 39.97 89 VAL A O 1
ATOM 710 N N . LYS A 1 90 ? -24.267 24.107 6.288 1.00 42.38 90 LYS A N 1
ATOM 711 C CA . LYS A 1 90 ? -25.404 24.972 6.641 1.00 42.38 90 LYS A CA 1
ATOM 712 C C . LYS A 1 90 ? -25.226 26.353 6.008 1.00 42.38 90 LYS A C 1
ATOM 714 O O . LYS A 1 90 ? -24.279 27.073 6.306 1.00 42.38 90 LYS A O 1
ATOM 719 N N . ARG A 1 91 ? -26.135 26.679 5.084 1.00 42.25 91 ARG A N 1
ATOM 720 C CA . ARG A 1 91 ? -26.408 28.045 4.625 1.00 42.25 91 ARG A CA 1
ATOM 721 C C . ARG A 1 91 ? -27.164 28.797 5.725 1.00 42.25 91 ARG A C 1
ATOM 723 O O . ARG A 1 91 ? -28.039 28.209 6.344 1.00 42.25 91 ARG A O 1
ATOM 730 N N . SER A 1 92 ? -26.841 30.087 5.822 1.00 46.38 92 SER A N 1
ATOM 731 C CA . SER A 1 92 ? -27.657 31.220 6.282 1.00 46.38 92 SER A CA 1
ATOM 732 C C . SER A 1 92 ? -28.238 31.197 7.696 1.00 46.38 92 SER A C 1
ATOM 734 O O . SER A 1 92 ? -29.160 30.453 7.973 1.00 46.38 92 SER A O 1
ATOM 736 N N . GLU A 1 93 ? -27.780 32.137 8.525 1.00 48.62 93 GLU A N 1
ATOM 737 C CA . GLU A 1 93 ? -28.582 33.248 9.078 1.00 48.62 93 GLU A CA 1
ATOM 738 C C . GLU A 1 93 ? -27.597 34.219 9.757 1.00 48.62 93 GLU A C 1
ATOM 740 O O . GLU A 1 93 ? -26.813 33.852 10.623 1.00 48.62 93 GLU A O 1
ATOM 745 N N . SER A 1 94 ? -27.324 35.362 9.131 1.00 44.25 94 SER A N 1
ATOM 746 C CA . SER A 1 94 ? -27.955 36.646 9.452 1.00 44.25 94 SER A CA 1
ATOM 747 C C . SER A 1 94 ? -27.824 37.048 10.929 1.00 44.25 94 SER A C 1
ATOM 749 O O . SER A 1 94 ? -28.638 36.706 11.771 1.00 44.25 94 SER A O 1
ATOM 751 N N . SER A 1 95 ? -26.770 37.819 11.206 1.00 47.50 95 SER A N 1
ATOM 752 C CA . SER A 1 95 ? -26.863 39.154 11.813 1.00 47.50 95 SER A CA 1
ATOM 753 C C . SER A 1 95 ? -27.880 39.358 12.952 1.00 47.50 95 SER A C 1
ATOM 755 O O . SER A 1 95 ? -29.053 39.603 12.692 1.00 47.50 95 SER A O 1
ATOM 757 N N . LYS A 1 96 ? -27.398 39.434 14.203 1.00 51.78 96 LYS A N 1
ATOM 758 C CA . LYS A 1 96 ? -27.433 40.642 15.066 1.00 51.78 96 LYS A CA 1
ATOM 759 C C . LYS A 1 96 ? -27.181 40.297 16.545 1.00 51.78 96 LYS A C 1
ATOM 761 O O . LYS A 1 96 ? -27.869 39.488 17.144 1.00 51.78 96 LYS A O 1
ATOM 766 N N . ARG A 1 97 ? -26.184 40.992 17.102 1.00 57.19 97 ARG A N 1
ATOM 767 C CA . ARG A 1 97 ? -26.052 41.563 18.463 1.00 57.19 97 ARG A CA 1
ATOM 768 C C . ARG A 1 97 ? -27.264 41.376 19.404 1.00 57.19 97 ARG A C 1
ATOM 770 O O . ARG A 1 97 ? -28.369 41.707 18.986 1.00 57.19 97 ARG A O 1
ATOM 777 N N . THR A 1 98 ? -27.032 41.060 20.688 1.00 49.31 98 THR A N 1
ATOM 778 C CA . THR A 1 98 ? -27.379 41.897 21.876 1.00 49.31 98 THR A CA 1
ATOM 779 C C . THR A 1 98 ? -27.062 41.174 23.204 1.00 49.31 98 THR A C 1
ATOM 781 O O . THR A 1 98 ? -27.302 39.982 23.349 1.00 49.31 98 THR A O 1
ATOM 784 N N . THR A 1 99 ? -26.471 41.941 24.124 1.00 49.62 99 THR A N 1
ATOM 785 C CA . THR A 1 99 ? -26.087 41.726 25.535 1.00 49.62 99 THR A CA 1
ATOM 786 C C . THR A 1 99 ? -27.286 41.535 26.472 1.00 49.62 99 THR A C 1
ATOM 788 O O . THR A 1 99 ? -28.274 42.215 26.222 1.00 49.62 99 THR A O 1
ATOM 791 N N . ILE A 1 100 ? -27.153 40.771 27.574 1.00 49.44 100 ILE A N 1
ATOM 792 C CA . ILE A 1 100 ? -27.413 41.187 28.982 1.00 49.44 100 ILE A CA 1
ATOM 793 C C . ILE A 1 100 ? -26.515 40.340 29.889 1.00 49.44 100 ILE A C 1
ATOM 795 O O . ILE A 1 100 ? -26.513 39.105 29.693 1.00 49.44 100 ILE A O 1
#

Sequence (100 aa):
MSCVIEVCNLPPYFTKQQVDQSLQNFKDKIVYSQMFGVKKETGTRTAQFTFADQQTATEAIILANTLFSPNNKYPVILKANKVLQNQQVKRSESSKRTTI

Foldseek 3Di:
DKWKKKFWFFAQPDDQVNLCVLCVVCNVFWPDKDKAHQDPVRNGIMIMTMGPDDVSVVVSVVSCQVVRAPDGPDRTDMDTDPDPDPPDDDDDDDDDDDDD

Mean predicted aligned error: 11.89 Å

Organism: NCBI:txid28002

InterPro domains:
  IPR012677 Nucleotide-binding alpha-beta plait domain superfamily [G3DSA:3.30.70.330] (1-82)
  IPR035979 RNA-binding domain superfamily [SSF54928] (2-71)

Nearest PDB structures (foldseek):
  7q4l-assembly1_A  TM=7.363E-01  e=3.864E-03  Homo sapiens
  3t9z-assembly1_C  TM=6.141E-01  e=1.607E-02  Archaeoglobus fulgidus DSM 4304
  3t9z-assembly2_E  TM=6.211E-01  e=1.830E-02  Archaeoglobus fulgidus DSM 4304
  4cny-assembly1_A  TM=6.585E-01  e=2.699E-02  Azospirillum brasilense
  6u9d-assembly2_W-2  TM=7.641E-01  e=3.378E-01  Saccharomyces cerevisiae